Protein AF-A0A8H9TU17-F1 (afdb_monomer_lite)

Radius of gyration: 13.21 Å; c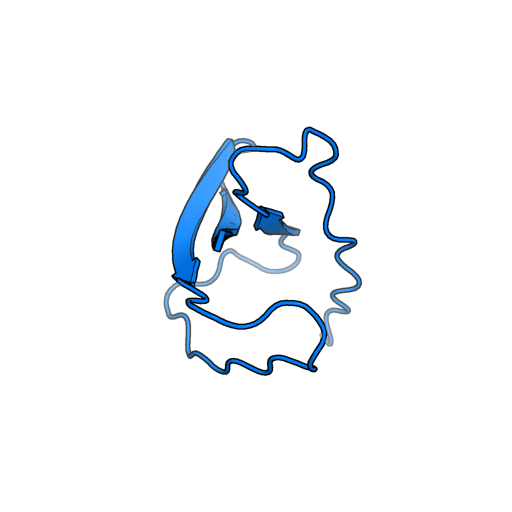hains: 1; bounding box: 25×31×32 Å

Sequence (65 aa):
MPLQFRRNAQWEMERDITMTGKRTTLFLATGVIDDLPPRPFEIRMLRIMYDCTTDLLQNNTLWCG

pLDDT: mean 72.87, std 10.92, range [51.72, 88.12]

Structure (mmCIF, N/CA/C/O backbone):
data_AF-A0A8H9TU17-F1
#
_entry.id   AF-A0A8H9TU17-F1
#
loop_
_atom_site.group_PDB
_atom_site.id
_atom_site.type_symbol
_atom_site.label_atom_id
_atom_site.label_alt_id
_atom_site.label_comp_id
_atom_site.label_asym_id
_atom_site.label_entity_id
_atom_site.label_seq_id
_atom_site.pdbx_PDB_ins_code
_atom_site.Cartn_x
_atom_site.Cartn_y
_atom_site.Cartn_z
_atom_site.occupancy
_atom_site.B_iso_or_equiv
_atom_site.auth_seq_id
_atom_site.auth_comp_id
_atom_site.auth_asym_id
_atom_site.auth_atom_id
_atom_site.pdbx_PDB_model_num
ATOM 1 N N . MET A 1 1 ? -10.235 6.981 3.926 1.00 76.31 1 MET A N 1
ATOM 2 C CA . MET A 1 1 ? -8.840 6.503 4.042 1.00 76.31 1 MET A CA 1
ATOM 3 C C . MET A 1 1 ? -8.454 5.931 2.694 1.00 76.31 1 MET A C 1
ATOM 5 O O . MET A 1 1 ? -8.876 4.815 2.393 1.00 76.31 1 MET A O 1
ATOM 9 N N . PRO A 1 2 ? -7.738 6.688 1.852 1.00 78.19 2 PRO A N 1
ATOM 10 C CA . PRO A 1 2 ? -7.462 6.223 0.511 1.00 78.19 2 PRO A CA 1
ATOM 11 C C . PRO A 1 2 ? -6.340 5.187 0.480 1.00 78.19 2 PRO A C 1
ATOM 13 O O . PRO A 1 2 ? -5.293 5.347 1.108 1.00 78.19 2 PRO A O 1
ATOM 16 N N . LEU A 1 3 ? -6.574 4.127 -0.281 1.00 83.31 3 LEU A N 1
ATOM 17 C CA . LEU A 1 3 ? -5.577 3.177 -0.735 1.00 83.31 3 LEU A CA 1
ATOM 18 C C . LEU A 1 3 ? -4.944 3.719 -2.016 1.00 83.31 3 LEU A C 1
ATOM 20 O O . LEU A 1 3 ? -5.658 4.160 -2.920 1.00 83.31 3 LEU A O 1
ATOM 24 N N . GLN A 1 4 ? -3.617 3.694 -2.086 1.00 85.69 4 GLN A N 1
ATOM 25 C CA . GLN A 1 4 ? -2.864 4.233 -3.210 1.00 85.69 4 GLN A CA 1
ATOM 26 C C . GLN A 1 4 ? -1.826 3.242 -3.723 1.00 85.69 4 GLN A C 1
ATOM 28 O O . GLN A 1 4 ? -1.164 2.571 -2.926 1.00 85.69 4 GLN A O 1
ATOM 33 N N . PHE A 1 5 ? -1.634 3.223 -5.040 1.00 87.75 5 PHE A N 1
ATOM 34 C CA . PHE A 1 5 ? -0.476 2.602 -5.676 1.00 87.75 5 PHE A CA 1
ATOM 35 C C . PHE A 1 5 ? 0.495 3.660 -6.166 1.00 87.75 5 PHE A C 1
ATOM 37 O O . PHE A 1 5 ? 0.109 4.783 -6.500 1.00 87.75 5 PHE A O 1
ATOM 44 N N . ARG A 1 6 ? 1.771 3.283 -6.242 1.00 84.12 6 ARG A N 1
ATOM 45 C CA . ARG A 1 6 ? 2.760 4.096 -6.937 1.00 84.12 6 ARG A CA 1
ATOM 46 C C . ARG A 1 6 ? 2.792 3.723 -8.417 1.00 84.12 6 ARG A C 1
ATOM 48 O O . ARG A 1 6 ? 3.206 2.620 -8.767 1.00 84.12 6 ARG A O 1
ATOM 55 N N . ARG A 1 7 ? 2.391 4.655 -9.279 1.00 88.12 7 ARG A N 1
ATOM 56 C CA . ARG A 1 7 ? 2.432 4.547 -10.745 1.00 88.12 7 ARG A CA 1
ATOM 57 C C . ARG A 1 7 ? 3.181 5.749 -11.302 1.00 88.12 7 ARG A C 1
ATOM 59 O O . ARG A 1 7 ? 3.004 6.863 -10.825 1.00 88.12 7 ARG A O 1
ATOM 66 N N . ASN A 1 8 ? 4.085 5.529 -12.257 1.00 86.69 8 ASN A N 1
ATOM 67 C CA . ASN A 1 8 ? 4.894 6.599 -12.865 1.00 86.69 8 ASN A CA 1
ATOM 68 C C . ASN A 1 8 ? 5.571 7.529 -11.831 1.00 86.69 8 ASN A C 1
ATOM 70 O O . ASN A 1 8 ? 5.607 8.747 -11.988 1.00 86.69 8 ASN A O 1
ATOM 74 N N . ALA A 1 9 ? 6.072 6.945 -10.735 1.00 84.19 9 ALA A N 1
ATOM 75 C CA . ALA A 1 9 ? 6.641 7.640 -9.576 1.00 84.19 9 ALA A CA 1
ATOM 76 C C . ALA A 1 9 ? 5.688 8.573 -8.790 1.00 84.19 9 ALA A C 1
ATOM 78 O O . ALA A 1 9 ? 6.138 9.204 -7.834 1.00 84.19 9 ALA A O 1
ATOM 79 N N . GLN A 1 10 ? 4.398 8.617 -9.124 1.00 87.62 10 GLN A N 1
ATOM 80 C CA . GLN A 1 10 ? 3.346 9.351 -8.420 1.00 87.62 10 GLN A CA 1
ATOM 81 C C . GLN A 1 10 ? 2.451 8.403 -7.617 1.00 87.62 10 GLN A C 1
ATOM 83 O O . GLN A 1 10 ? 2.387 7.206 -7.886 1.00 87.62 10 GLN A O 1
ATOM 88 N N . TRP A 1 11 ? 1.769 8.943 -6.608 1.00 85.12 11 TRP A N 1
ATOM 89 C CA . TRP A 1 11 ? 0.785 8.197 -5.828 1.00 85.12 11 TRP A CA 1
ATOM 90 C C . TRP A 1 11 ? -0.608 8.424 -6.398 1.00 85.12 11 TRP A C 1
ATOM 92 O O . TRP A 1 11 ? -1.129 9.536 -6.332 1.00 85.12 11 TRP A O 1
ATOM 102 N N . GLU A 1 12 ? -1.212 7.364 -6.916 1.00 87.25 12 GLU A N 1
ATOM 103 C CA . GLU A 1 12 ? -2.557 7.390 -7.483 1.00 87.25 12 GLU A CA 1
ATOM 104 C C . GLU A 1 12 ? -3.549 6.761 -6.501 1.00 87.25 12 GLU A C 1
ATOM 106 O O . GLU A 1 12 ? -3.229 5.777 -5.832 1.00 87.25 12 GLU A O 1
ATOM 111 N N . MET A 1 13 ? -4.736 7.362 -6.360 1.00 84.88 13 MET A N 1
ATOM 112 C CA . MET A 1 13 ? -5.802 6.847 -5.496 1.00 84.88 13 MET A CA 1
ATOM 113 C C . MET A 1 13 ? -6.595 5.767 -6.220 1.00 84.88 13 MET A C 1
ATOM 115 O O . ME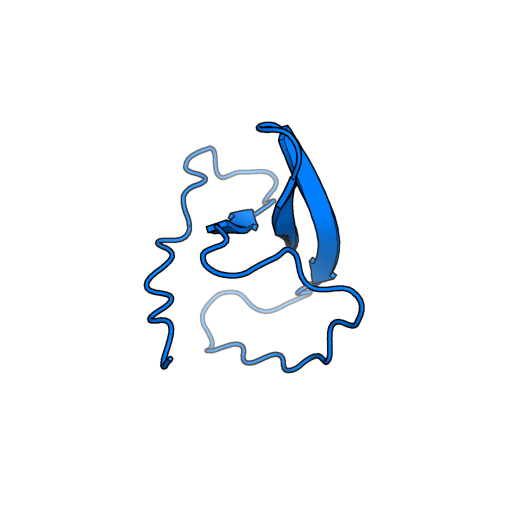T A 1 13 ? -7.199 6.032 -7.251 1.00 84.88 13 MET A O 1
ATOM 119 N N . GLU A 1 14 ? -6.657 4.588 -5.613 1.00 83.06 14 GLU A N 1
ATOM 120 C CA . GLU A 1 14 ? -7.369 3.435 -6.169 1.00 83.06 14 GLU A CA 1
ATOM 121 C C . GLU A 1 14 ? -8.721 3.216 -5.514 1.00 83.06 14 GLU A C 1
ATOM 123 O O . GLU A 1 14 ? -9.716 2.912 -6.166 1.00 83.06 14 GLU A O 1
ATOM 128 N N . ARG A 1 15 ? -8.768 3.357 -4.188 1.00 79.56 15 ARG A N 1
ATOM 129 C CA . ARG A 1 15 ? -9.999 3.202 -3.418 1.00 79.56 15 ARG A CA 1
ATOM 130 C C . ARG A 1 15 ? -10.016 4.150 -2.246 1.00 79.56 15 ARG A C 1
ATOM 132 O O . ARG A 1 15 ? -8.986 4.358 -1.618 1.00 79.56 15 ARG A O 1
ATOM 139 N N . ASP A 1 16 ? -11.198 4.641 -1.899 1.00 74.38 16 ASP A N 1
ATOM 140 C CA . ASP A 1 16 ? -11.433 5.273 -0.607 1.00 74.38 16 ASP A CA 1
ATOM 141 C C . ASP A 1 16 ? -12.155 4.300 0.327 1.00 74.38 16 ASP A C 1
ATOM 143 O O . ASP A 1 16 ? -13.178 3.710 -0.019 1.00 74.38 16 ASP A O 1
ATOM 147 N N . ILE A 1 17 ? -11.596 4.111 1.518 1.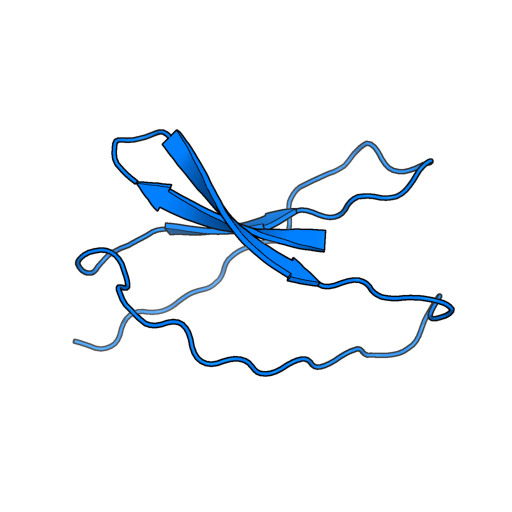00 71.56 17 ILE A N 1
ATOM 148 C CA . ILE A 1 17 ? -12.191 3.324 2.592 1.00 71.56 17 ILE A CA 1
ATOM 149 C C . ILE A 1 17 ? -12.696 4.302 3.649 1.00 71.56 17 ILE A C 1
ATOM 151 O O . ILE A 1 17 ? -11.918 4.848 4.441 1.00 71.56 17 ILE A O 1
ATOM 155 N N . THR A 1 18 ? -14.003 4.540 3.682 1.00 68.75 18 THR A N 1
ATOM 156 C CA . THR A 1 18 ? -14.626 5.368 4.718 1.00 68.75 18 THR A CA 1
ATOM 157 C C . THR A 1 18 ? -14.924 4.513 5.948 1.00 68.75 18 THR A C 1
ATOM 159 O O . THR A 1 18 ? -15.727 3.586 5.894 1.00 68.75 18 THR A O 1
ATOM 162 N N . MET A 1 19 ? -14.287 4.826 7.078 1.00 64.69 19 MET A N 1
ATOM 163 C CA . MET A 1 19 ? -14.556 4.160 8.352 1.00 64.69 19 MET A CA 1
ATOM 164 C C . MET A 1 19 ? -15.276 5.132 9.287 1.00 64.69 19 MET A C 1
ATOM 166 O O . MET A 1 19 ? -14.659 6.008 9.888 1.00 64.69 19 MET A O 1
ATOM 170 N N . THR A 1 20 ? -16.596 5.001 9.396 1.00 64.75 20 THR A N 1
ATOM 171 C CA . THR A 1 20 ? -17.431 5.855 10.252 1.00 64.75 20 THR A CA 1
ATOM 172 C C . THR A 1 20 ? -17.671 5.205 11.614 1.00 64.75 20 THR A C 1
ATOM 174 O O . THR A 1 20 ? -18.020 4.029 11.692 1.00 64.75 20 THR A O 1
ATOM 177 N N . GLY A 1 21 ? -17.527 5.969 12.700 1.00 62.34 21 GLY A N 1
ATOM 178 C CA . GLY A 1 21 ? -17.989 5.564 14.037 1.00 62.34 21 GLY A CA 1
ATOM 179 C C . GLY A 1 21 ? -17.122 4.547 14.796 1.00 62.34 21 GLY A C 1
ATOM 180 O O . GLY A 1 21 ? -17.492 4.164 15.903 1.00 62.34 21 GLY A O 1
ATOM 181 N N . LYS A 1 22 ? -15.962 4.129 14.270 1.00 60.66 22 LYS A N 1
ATOM 182 C CA . LYS A 1 22 ? -15.020 3.246 14.984 1.00 60.66 22 LYS A CA 1
ATOM 183 C C . LYS A 1 22 ? -13.818 4.024 15.517 1.00 60.66 22 LYS A C 1
ATOM 185 O O . LYS A 1 22 ? -13.110 4.663 14.747 1.00 60.66 22 LYS A O 1
ATOM 190 N N . ARG A 1 23 ? -13.594 3.972 16.838 1.00 58.59 23 ARG A N 1
ATOM 191 C CA . ARG A 1 23 ? -12.510 4.705 17.528 1.00 58.59 23 ARG A CA 1
ATOM 192 C C . ARG A 1 23 ? -11.366 3.818 18.047 1.00 58.59 23 ARG A C 1
ATOM 194 O O . ARG A 1 23 ? -10.244 4.300 18.107 1.00 58.59 23 ARG A O 1
ATOM 201 N N . THR A 1 24 ? -11.615 2.550 18.394 1.00 56.91 24 THR A N 1
ATOM 202 C CA . THR A 1 24 ? -10.616 1.676 19.065 1.00 56.91 24 THR A CA 1
ATOM 203 C C . THR A 1 24 ? -10.715 0.181 18.724 1.00 56.91 24 THR A C 1
ATOM 205 O O . THR A 1 24 ? -10.002 -0.631 19.306 1.00 56.91 24 THR A O 1
ATOM 208 N N . THR A 1 25 ? -11.589 -0.220 17.798 1.00 63.59 25 THR A N 1
ATOM 209 C CA . THR A 1 25 ? -11.781 -1.635 17.434 1.00 63.59 25 THR A CA 1
ATOM 210 C C . THR A 1 25 ? -11.111 -1.978 16.111 1.00 63.59 25 THR A C 1
ATOM 212 O O . THR A 1 25 ? -11.086 -1.155 15.196 1.00 63.59 25 THR A O 1
ATOM 215 N N . LEU A 1 26 ? -10.605 -3.215 16.010 1.00 71.44 26 LEU A N 1
ATOM 216 C CA . LEU A 1 26 ? -10.059 -3.771 14.773 1.00 71.44 26 LEU A CA 1
ATOM 217 C C . LEU A 1 26 ? -11.053 -3.573 13.617 1.00 71.44 26 LEU A C 1
ATOM 219 O O . LEU A 1 26 ? -12.255 -3.836 13.749 1.00 71.44 26 LEU A O 1
ATOM 223 N N . PHE A 1 27 ? -10.534 -3.114 12.482 1.00 69.62 27 PHE A N 1
ATOM 224 C CA . PHE A 1 27 ? -11.272 -2.969 11.238 1.00 69.62 27 PHE A CA 1
ATOM 225 C C . PHE A 1 27 ? -10.571 -3.782 10.155 1.00 69.62 27 PHE A C 1
ATOM 227 O O . PHE A 1 27 ? -9.394 -3.562 9.876 1.00 69.62 27 PHE A O 1
ATOM 234 N N . LEU A 1 28 ? -11.303 -4.727 9.569 1.00 74.06 28 LEU A N 1
ATOM 235 C CA . LEU A 1 28 ? -10.853 -5.518 8.435 1.00 74.06 28 LEU A CA 1
ATOM 236 C C . LEU A 1 28 ? -11.755 -5.194 7.249 1.00 74.06 28 LEU A C 1
ATOM 238 O O . LEU A 1 28 ? -12.975 -5.320 7.340 1.00 74.06 28 LEU A O 1
ATOM 242 N N . ALA A 1 29 ? -11.140 -4.773 6.152 1.00 70.44 29 ALA A N 1
ATOM 243 C CA . ALA A 1 29 ? -11.794 -4.596 4.869 1.00 70.44 29 ALA A CA 1
ATOM 244 C C . ALA A 1 29 ? -11.095 -5.487 3.847 1.00 70.44 29 ALA A C 1
ATOM 246 O O . ALA A 1 29 ? -9.872 -5.623 3.862 1.00 70.44 29 ALA A O 1
ATOM 247 N N . THR A 1 30 ? -11.882 -6.095 2.969 1.00 73.56 30 THR A N 1
ATOM 248 C CA . THR A 1 30 ? -11.385 -6.863 1.829 1.00 73.56 30 THR A CA 1
ATOM 249 C C . THR A 1 30 ? -11.873 -6.195 0.552 1.00 73.56 30 THR A C 1
ATOM 251 O O . THR A 1 30 ? -12.936 -5.574 0.527 1.00 73.56 30 THR A O 1
ATOM 254 N N . GLY A 1 31 ? -11.074 -6.281 -0.504 1.00 75.75 31 GLY A N 1
ATOM 255 C CA . GLY A 1 31 ? -11.421 -5.724 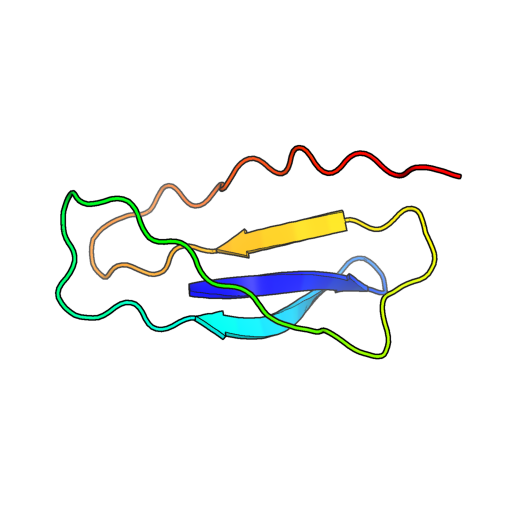-1.800 1.00 75.75 31 GLY A CA 1
ATOM 256 C C . GLY A 1 31 ? -10.595 -6.379 -2.892 1.00 75.75 31 GLY A C 1
ATOM 257 O O . GLY A 1 31 ? -9.440 -6.735 -2.669 1.00 75.75 31 GLY A O 1
ATOM 258 N N . VAL A 1 32 ? -11.207 -6.534 -4.062 1.00 82.12 32 VAL A N 1
ATOM 259 C CA . VAL A 1 32 ? -10.512 -6.918 -5.291 1.00 82.12 32 VAL A CA 1
ATOM 260 C C . VAL A 1 32 ? -10.168 -5.636 -6.043 1.00 82.12 32 VAL A C 1
ATOM 262 O O . VAL A 1 32 ? -10.987 -4.709 -6.125 1.00 82.12 32 VAL A O 1
ATOM 265 N N . ILE A 1 33 ? -8.927 -5.565 -6.516 1.00 80.69 33 ILE A N 1
ATOM 266 C CA . ILE A 1 33 ? -8.428 -4.474 -7.345 1.00 80.69 33 ILE A CA 1
ATOM 267 C C . ILE A 1 33 ? -7.937 -5.099 -8.643 1.00 80.69 33 ILE A C 1
ATOM 269 O O . ILE A 1 33 ? -7.005 -5.905 -8.628 1.00 80.69 33 ILE A O 1
ATOM 273 N N . ASP A 1 34 ? -8.609 -4.741 -9.730 1.00 81.25 34 ASP A N 1
ATOM 274 C CA . ASP A 1 34 ? -8.209 -5.078 -11.091 1.00 81.25 34 ASP A CA 1
ATOM 275 C C . ASP A 1 34 ? -7.159 -4.056 -11.577 1.00 81.25 34 ASP A C 1
ATOM 277 O O . ASP A 1 34 ? -7.036 -2.978 -10.999 1.00 81.25 34 ASP A O 1
ATOM 281 N N . ASP A 1 35 ? -6.387 -4.387 -12.617 1.00 84.69 35 ASP A N 1
ATOM 282 C CA . ASP A 1 35 ? -5.339 -3.510 -13.187 1.00 84.69 35 ASP A CA 1
ATOM 283 C C . ASP A 1 35 ? -4.226 -3.097 -12.195 1.00 84.69 35 ASP A C 1
ATOM 285 O O . ASP A 1 35 ? -3.830 -1.933 -12.043 1.00 84.69 35 ASP A O 1
ATOM 289 N N . LEU A 1 36 ? -3.704 -4.096 -11.480 1.00 83.62 36 LEU A N 1
ATOM 290 C CA . LEU A 1 36 ? -2.546 -3.912 -10.610 1.00 83.62 36 LEU A CA 1
ATOM 291 C C . LEU A 1 36 ? -1.316 -3.473 -11.423 1.00 83.62 36 LEU A C 1
ATOM 293 O O . LEU A 1 36 ? -1.079 -4.009 -12.510 1.00 83.62 36 LEU A O 1
ATOM 297 N N . PRO A 1 37 ? -0.474 -2.572 -10.880 1.00 83.56 37 PRO A N 1
ATOM 298 C CA . PRO A 1 37 ? 0.798 -2.257 -11.511 1.00 83.56 37 PRO A CA 1
ATOM 299 C C . PRO A 1 37 ? 1.675 -3.518 -11.662 1.00 83.56 37 PRO A C 1
ATOM 301 O O . PRO A 1 37 ? 1.517 -4.485 -10.906 1.00 83.56 37 PRO A O 1
ATOM 304 N N . PRO A 1 38 ? 2.643 -3.523 -12.596 1.00 85.56 38 PRO A N 1
ATOM 305 C CA . PRO A 1 38 ? 3.603 -4.615 -12.714 1.00 85.56 38 PRO A CA 1
ATOM 306 C C . PRO A 1 38 ? 4.340 -4.846 -11.389 1.00 85.56 38 PRO A C 1
ATOM 308 O O . PRO A 1 38 ? 4.765 -3.897 -10.732 1.00 85.56 38 PRO A O 1
ATOM 311 N N . ARG A 1 39 ? 4.505 -6.111 -10.986 1.00 83.81 39 ARG A N 1
ATOM 312 C CA . ARG A 1 39 ? 5.284 -6.451 -9.786 1.00 83.81 39 ARG A CA 1
ATOM 313 C C . ARG A 1 39 ? 6.785 -6.205 -10.037 1.00 83.81 39 ARG A C 1
ATOM 315 O O . ARG A 1 39 ? 7.253 -6.510 -11.133 1.00 83.81 39 ARG A O 1
ATOM 322 N N . PRO A 1 40 ? 7.559 -5.766 -9.029 1.00 83.44 40 PRO A N 1
ATOM 323 C CA . PRO A 1 40 ? 7.111 -5.333 -7.706 1.00 83.44 40 PRO A CA 1
ATOM 324 C C . PRO A 1 40 ? 6.512 -3.921 -7.761 1.00 83.44 40 PRO A C 1
ATOM 326 O O . PRO A 1 40 ? 7.050 -3.044 -8.431 1.00 83.44 40 PRO A O 1
ATOM 329 N N . PHE A 1 41 ? 5.437 -3.683 -7.011 1.00 82.75 41 PHE A N 1
ATOM 330 C CA . PHE A 1 41 ? 4.860 -2.346 -6.875 1.00 82.75 41 PHE A CA 1
ATOM 331 C C . PHE A 1 41 ? 4.721 -1.928 -5.418 1.00 82.75 41 PHE A C 1
ATOM 333 O O . PHE A 1 41 ? 4.703 -2.750 -4.500 1.00 82.75 41 PHE A O 1
ATOM 340 N N . GLU A 1 42 ? 4.642 -0.618 -5.209 1.00 83.00 42 GLU A N 1
ATOM 341 C CA . GLU A 1 42 ? 4.438 -0.024 -3.896 1.00 83.00 42 GLU A CA 1
ATOM 342 C C . GLU A 1 42 ? 2.949 0.280 -3.702 1.00 83.00 42 GLU A C 1
ATOM 344 O O . GLU A 1 42 ? 2.297 0.876 -4.561 1.00 83.00 42 GLU A O 1
ATOM 349 N N . ILE A 1 43 ? 2.421 -0.117 -2.547 1.00 83.69 43 ILE A N 1
ATOM 350 C CA . ILE A 1 43 ? 1.072 0.211 -2.081 1.00 83.69 43 ILE A CA 1
ATOM 351 C C . ILE A 1 43 ? 1.178 1.020 -0.784 1.00 83.69 43 ILE A C 1
ATOM 353 O O . ILE A 1 43 ? 2.121 0.854 -0.012 1.00 83.69 43 ILE A O 1
ATOM 357 N N . ARG A 1 44 ? 0.233 1.913 -0.507 1.00 81.38 44 ARG A N 1
ATOM 358 C CA . ARG A 1 44 ? 0.107 2.538 0.814 1.00 81.38 44 ARG A CA 1
ATOM 359 C C . ARG A 1 44 ? -1.343 2.837 1.137 1.00 81.38 44 ARG A C 1
ATOM 361 O O . ARG A 1 44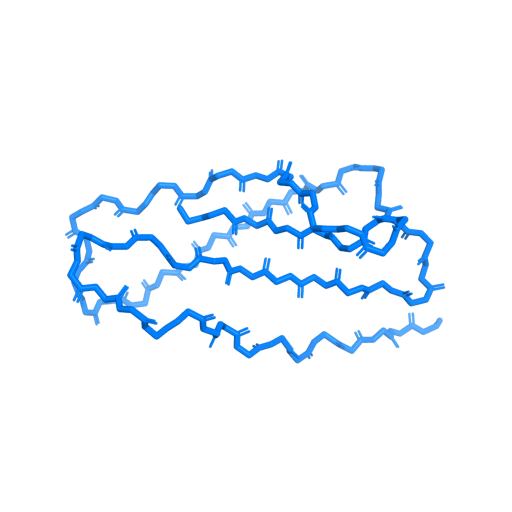 ? -2.169 2.983 0.242 1.00 81.38 44 ARG A O 1
ATOM 368 N N . MET A 1 45 ? -1.628 2.986 2.420 1.00 79.56 45 MET A N 1
ATOM 369 C CA . MET A 1 45 ? -2.902 3.509 2.894 1.00 79.56 45 MET A CA 1
ATOM 370 C C . MET A 1 45 ? -2.648 4.842 3.583 1.00 79.56 45 MET A C 1
ATOM 372 O O . MET A 1 45 ? -1.759 4.945 4.427 1.00 79.56 45 MET A O 1
ATOM 376 N N . LEU A 1 46 ? -3.425 5.855 3.225 1.00 75.38 46 LEU A N 1
ATOM 377 C CA . LEU A 1 46 ? -3.383 7.155 3.874 1.00 75.38 46 LEU A CA 1
ATOM 378 C C . LEU A 1 46 ? -4.523 7.239 4.893 1.00 75.38 46 LEU A C 1
ATOM 380 O O . LEU A 1 46 ? -5.688 6.952 4.582 1.00 75.38 46 LEU A O 1
ATOM 384 N N . ARG A 1 47 ? -4.199 7.637 6.123 1.00 71.44 47 ARG A N 1
ATOM 385 C CA . ARG A 1 47 ? -5.214 7.989 7.114 1.00 71.44 47 ARG A CA 1
ATOM 386 C C . ARG A 1 47 ? -5.620 9.437 6.854 1.00 71.44 47 ARG A C 1
ATOM 388 O O . ARG A 1 47 ? -4.781 10.274 6.593 1.00 71.44 47 ARG A O 1
ATOM 395 N N . ILE A 1 48 ? -6.914 9.730 6.882 1.00 67.94 48 ILE A N 1
ATOM 396 C CA . ILE A 1 48 ? -7.398 11.113 6.839 1.00 67.94 48 ILE A CA 1
ATOM 397 C C . ILE A 1 48 ? -8.306 11.261 8.052 1.00 67.94 48 ILE A C 1
ATOM 399 O O . ILE A 1 48 ? -9.404 10.706 8.075 1.00 67.94 48 ILE A O 1
ATOM 403 N N . MET A 1 49 ? -7.809 11.928 9.090 1.00 63.88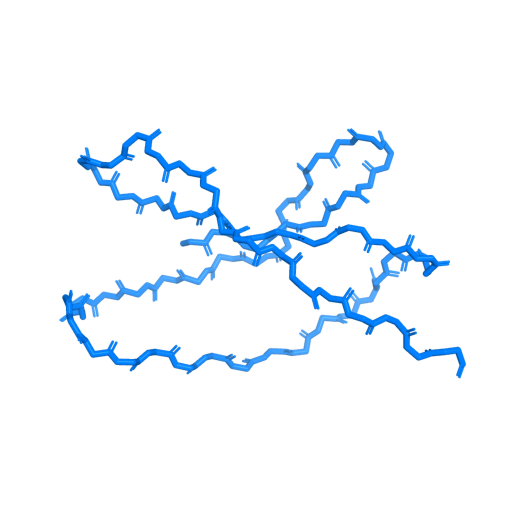 49 MET A N 1
ATOM 404 C CA . MET A 1 49 ? -8.591 12.367 10.247 1.00 63.88 49 MET A CA 1
ATOM 405 C C . MET A 1 49 ? -8.407 13.876 10.367 1.00 63.88 49 MET A C 1
ATOM 407 O O . MET A 1 49 ? -7.344 14.389 10.032 1.00 63.88 49 MET A O 1
ATOM 411 N N . TYR A 1 50 ? -9.421 14.581 10.859 1.00 60.38 50 TYR A N 1
ATOM 412 C CA . TYR A 1 50 ? -9.379 16.040 11.007 1.00 60.38 50 TYR A CA 1
ATOM 413 C C . TYR A 1 50 ? -8.257 16.531 11.952 1.00 60.38 50 TYR A C 1
ATOM 415 O O . TYR A 1 50 ? -7.913 17.706 11.933 1.00 60.38 50 TYR A O 1
ATOM 423 N N . ASP A 1 51 ? -7.678 15.643 12.768 1.00 59.62 51 ASP A N 1
ATOM 424 C CA . ASP A 1 51 ? -6.793 15.971 13.890 1.00 59.62 51 ASP A CA 1
ATOM 425 C C . ASP A 1 51 ? -5.429 15.245 13.908 1.00 59.62 51 ASP A C 1
ATOM 427 O O . ASP A 1 51 ? -4.668 15.426 14.856 1.00 59.62 51 ASP A O 1
ATOM 431 N N . CYS A 1 52 ? -5.075 14.435 12.904 1.00 53.62 52 CYS A N 1
ATOM 432 C CA . CYS A 1 52 ? -3.806 13.687 12.892 1.00 53.62 52 CYS A CA 1
ATOM 433 C C . CYS A 1 52 ? -2.934 14.079 11.690 1.00 53.62 52 CYS A C 1
ATOM 435 O O . CYS A 1 52 ? -3.368 13.934 10.555 1.00 53.62 52 CYS A O 1
ATOM 437 N N . THR A 1 53 ? -1.700 14.532 11.946 1.00 53.16 53 THR A N 1
ATOM 438 C CA . THR A 1 53 ? -0.691 14.927 10.935 1.00 53.16 53 THR A CA 1
ATOM 439 C C . THR A 1 53 ? 0.383 13.863 10.674 1.00 53.16 53 THR A C 1
ATOM 441 O O . THR A 1 53 ? 1.312 14.094 9.901 1.00 53.16 53 THR A O 1
ATOM 444 N N . THR A 1 54 ? 0.306 12.696 11.318 1.00 51.72 54 THR A N 1
ATOM 445 C CA . THR A 1 54 ? 1.282 11.608 11.164 1.00 51.72 54 THR A CA 1
ATOM 446 C C . THR A 1 54 ? 0.728 10.500 10.276 1.00 51.72 54 THR A C 1
ATOM 448 O O . THR A 1 54 ? 0.137 9.519 10.726 1.00 51.72 54 THR A O 1
ATOM 451 N N . ASP A 1 55 ? 0.953 10.687 8.981 1.00 56.00 55 ASP A N 1
ATOM 452 C CA . ASP A 1 55 ? 0.429 9.860 7.903 1.00 56.00 55 ASP A CA 1
ATOM 453 C C . ASP A 1 55 ? 1.486 8.911 7.342 1.00 56.00 55 ASP A C 1
ATOM 455 O O . ASP A 1 55 ? 2.034 9.149 6.269 1.00 56.00 55 ASP A O 1
ATOM 459 N N . LEU A 1 56 ? 1.771 7.809 8.036 1.00 56.34 56 LEU A N 1
ATOM 460 C CA . LEU A 1 56 ? 2.504 6.691 7.437 1.00 56.34 56 LEU A CA 1
ATOM 461 C C . LEU A 1 56 ? 1.931 5.369 7.951 1.00 56.34 56 LEU A C 1
ATOM 463 O O . LEU A 1 56 ? 2.275 4.905 9.036 1.00 56.34 56 LEU A O 1
ATOM 467 N N . LEU A 1 57 ? 1.053 4.744 7.160 1.00 62.78 57 LEU A N 1
ATOM 468 C CA . LEU A 1 57 ? 0.764 3.326 7.344 1.00 62.78 57 LEU A CA 1
ATOM 469 C C . LEU A 1 57 ? 1.963 2.531 6.813 1.00 62.78 57 LEU A C 1
ATOM 471 O O . LEU A 1 57 ? 2.336 2.672 5.648 1.00 62.78 57 LEU A O 1
ATOM 475 N N . GLN A 1 58 ? 2.579 1.713 7.667 1.00 56.03 58 GLN A N 1
ATOM 476 C CA . GLN A 1 58 ? 3.719 0.886 7.284 1.00 56.03 58 GLN A CA 1
ATOM 477 C C . GLN A 1 58 ? 3.254 -0.219 6.327 1.00 56.03 58 GLN A C 1
ATOM 479 O O . GLN A 1 58 ? 2.438 -1.069 6.685 1.00 56.03 58 GLN A O 1
ATOM 484 N N . ASN A 1 59 ? 3.755 -0.190 5.093 1.00 58.66 59 ASN A N 1
ATOM 485 C CA . ASN A 1 59 ? 3.493 -1.229 4.109 1.00 58.66 59 ASN A CA 1
ATOM 486 C C . ASN A 1 59 ? 4.527 -2.361 4.256 1.00 58.66 59 ASN A C 1
ATOM 488 O O . ASN A 1 59 ? 5.706 -2.148 3.991 1.00 58.66 59 ASN A O 1
ATOM 492 N N . ASN A 1 60 ? 4.068 -3.561 4.622 1.00 64.19 60 ASN A N 1
ATOM 493 C CA . ASN A 1 60 ? 4.877 -4.786 4.712 1.00 64.19 60 ASN A CA 1
ATOM 494 C C . ASN A 1 60 ? 4.537 -5.792 3.592 1.00 64.19 60 ASN A C 1
ATOM 496 O O . ASN A 1 60 ? 4.528 -7.000 3.822 1.00 64.19 60 ASN A O 1
ATOM 500 N N . THR A 1 61 ? 4.183 -5.320 2.393 1.00 68.25 61 THR A N 1
ATOM 501 C CA . THR A 1 61 ? 3.816 -6.208 1.279 1.00 68.25 61 THR A CA 1
ATOM 502 C C . THR A 1 61 ? 5.014 -7.056 0.853 1.00 68.25 61 THR A C 1
ATOM 504 O O . THR A 1 61 ? 6.045 -6.529 0.438 1.00 68.25 61 THR A O 1
ATOM 507 N N . LEU A 1 62 ? 4.853 -8.378 0.931 1.00 65.44 62 LEU A N 1
ATOM 508 C CA . LEU A 1 62 ? 5.791 -9.367 0.406 1.00 65.44 62 LEU A CA 1
ATOM 509 C C . LEU A 1 62 ? 5.240 -9.917 -0.911 1.00 65.44 62 LEU A C 1
ATOM 511 O O . LEU A 1 62 ? 4.108 -10.398 -0.965 1.00 65.44 62 LEU A O 1
ATOM 515 N N . TRP A 1 63 ? 6.041 -9.848 -1.972 1.00 68.31 63 TRP A N 1
ATOM 516 C CA . TRP A 1 63 ? 5.691 -10.408 -3.276 1.00 68.31 63 TRP A CA 1
ATOM 517 C C . TRP A 1 63 ? 6.187 -11.853 -3.362 1.00 68.31 63 TRP A C 1
ATOM 519 O O . TRP A 1 63 ? 7.392 -12.089 -3.309 1.00 68.31 63 TRP A O 1
ATOM 529 N N . CYS A 1 64 ? 5.281 -12.817 -3.527 1.00 60.69 64 CYS A N 1
ATOM 530 C CA . CYS A 1 64 ? 5.660 -14.147 -4.004 1.00 60.69 64 CYS A CA 1
ATOM 531 C C . CYS A 1 64 ? 5.760 -14.112 -5.537 1.00 60.69 64 CYS A C 1
ATOM 533 O O . CYS A 1 64 ? 4.849 -13.603 -6.206 1.00 60.69 64 CYS A O 1
ATOM 535 N N . GLY A 1 65 ? 6.899 -14.585 -6.050 1.00 60.59 65 GLY A N 1
ATOM 536 C CA . GLY A 1 65 ? 7.138 -14.825 -7.476 1.00 60.59 65 GLY A CA 1
ATOM 537 C C . GLY A 1 65 ? 6.425 -16.069 -7.976 1.00 60.59 65 GLY A C 1
ATOM 538 O O . GLY A 1 65 ? 6.141 -16.954 -7.137 1.00 60.59 65 GLY A O 1
#

Organism: NCBI:txid67824

Foldseek 3Di:
DFKWWQDPNDTDTQDDDDDPDDDDDDDDDDDDGPPDDPPPIDMFDFDDDPPDPDTGDDDPDDDDD

Secondary structure (DSSP, 8-state):
-EEEEEETTEEEEEEE----S-SSS--------SSPPSSS--EEE----TT---------PPPP-

InterPro domains:
  IPR055385 Tip attachment protein J, HDII-ins2 domain [PF24801] (8-63)